Protein AF-A0A374W7T8-F1 (afdb_monomer_lite)

Secondary structure (DSSP, 8-state):
-EEEEEE--TTS--EEEEEEEESSGGG-EEEEEEEETTEEEEEEEEEEPHHHHHHHHHHHHHHHH-TTGGGS--TTS---S------

Foldseek 3Di:
DKDKDWDDDPPQFIKIWMWDWDDDDPPIWIKIWIATPVDPVRIDIDTDDPVVVVLVVVVVVCCVVPVCCVVVDDPPPPSDDPDDPPD

Sequence (87 aa):
MEILFRKETGNTKSVFLTIKSSGMDKNAKTYISTGTFSDQNSIKSYELSLLEIRQLAYIFNKIANEPDFLVHFDSTSELFEEAQVIE

pLDDT: mean 77.13, std 15.43, range [32.31, 91.69]

Radius of gyration: 15.69 Å; chains: 1; bounding box: 38×34×36 Å

Structure (mmCIF, N/CA/C/O backbone):
data_AF-A0A374W7T8-F1
#
_entry.id   AF-A0A374W7T8-F1
#
loop_
_atom_site.group_PDB
_atom_site.id
_atom_site.type_symbol
_atom_site.label_atom_id
_atom_site.label_alt_id
_atom_site.label_comp_id
_atom_site.label_asym_id
_atom_site.label_entity_id
_atom_site.label_seq_id
_atom_site.pdbx_PDB_ins_code
_atom_site.Cartn_x
_atom_site.Cartn_y
_atom_site.Cartn_z
_atom_site.occupancy
_atom_site.B_iso_or_equiv
_atom_site.auth_seq_id
_atom_site.auth_comp_id
_atom_site.auth_asym_id
_atom_site.auth_atom_id
_atom_site.pdbx_PDB_model_num
ATOM 1 N N . MET A 1 1 ? -4.093 9.461 -11.078 1.00 74.94 1 MET A N 1
ATOM 2 C CA . MET A 1 1 ? -5.012 8.298 -11.052 1.00 74.94 1 MET A CA 1
ATOM 3 C C . MET A 1 1 ? -5.186 7.861 -9.605 1.00 74.94 1 MET A C 1
ATOM 5 O O . MET A 1 1 ? -4.217 7.952 -8.854 1.00 74.94 1 MET A O 1
ATOM 9 N N . GLU A 1 2 ? -6.387 7.444 -9.209 1.00 83.25 2 GLU A N 1
ATOM 10 C CA . GLU A 1 2 ? -6.698 6.993 -7.847 1.00 83.25 2 GLU A CA 1
ATOM 11 C C . GLU A 1 2 ? -7.570 5.736 -7.901 1.00 83.25 2 GLU A C 1
ATOM 13 O O . GLU A 1 2 ? -8.483 5.656 -8.722 1.00 83.25 2 GLU A O 1
ATOM 18 N N . ILE A 1 3 ? -7.266 4.764 -7.040 1.00 82.88 3 ILE A N 1
ATOM 19 C CA . ILE A 1 3 ? -8.045 3.536 -6.858 1.00 82.88 3 ILE A CA 1
ATOM 20 C C . ILE A 1 3 ? -8.465 3.467 -5.390 1.00 82.88 3 ILE A C 1
ATOM 22 O O . ILE A 1 3 ? -7.626 3.629 -4.503 1.00 82.88 3 ILE A O 1
ATOM 26 N N . LEU A 1 4 ? -9.753 3.219 -5.143 1.00 84.38 4 LEU A N 1
ATOM 27 C CA . LEU A 1 4 ? -10.352 3.126 -3.813 1.00 84.38 4 LEU A CA 1
ATOM 28 C C . LEU A 1 4 ? -10.931 1.726 -3.596 1.00 84.38 4 LEU A C 1
ATOM 30 O O . LEU A 1 4 ? -11.832 1.298 -4.315 1.00 84.38 4 LEU A O 1
ATOM 34 N N . PHE A 1 5 ? -10.471 1.062 -2.543 1.00 84.31 5 PHE A N 1
ATOM 35 C CA . PHE A 1 5 ? -11.054 -0.163 -2.019 1.00 84.31 5 PHE A CA 1
ATOM 36 C C . PHE A 1 5 ? -11.795 0.158 -0.727 1.00 84.31 5 PHE A C 1
ATOM 38 O O . PHE A 1 5 ? -11.246 0.794 0.175 1.00 84.31 5 PHE A O 1
ATOM 45 N N . ARG A 1 6 ? -13.043 -0.297 -0.618 1.00 83.81 6 ARG A N 1
ATOM 46 C CA . ARG A 1 6 ? -13.877 -0.111 0.571 1.00 83.81 6 ARG A CA 1
ATOM 47 C C . ARG A 1 6 ? -14.349 -1.460 1.085 1.00 83.81 6 ARG A C 1
ATOM 49 O O . ARG A 1 6 ? -14.865 -2.271 0.322 1.00 83.81 6 ARG A O 1
ATOM 56 N N . LYS A 1 7 ? -14.230 -1.656 2.396 1.00 82.69 7 LYS A N 1
ATOM 57 C CA . LYS A 1 7 ? -14.841 -2.771 3.116 1.00 82.69 7 LYS A CA 1
ATOM 58 C C . LYS A 1 7 ? -15.849 -2.220 4.112 1.00 82.69 7 LYS A C 1
ATOM 60 O O . LYS A 1 7 ? -15.495 -1.453 5.010 1.00 82.69 7 LYS A O 1
ATOM 65 N N . GLU A 1 8 ? -17.106 -2.614 3.958 1.00 79.00 8 GLU A N 1
ATOM 66 C CA . GLU A 1 8 ? -18.113 -2.345 4.978 1.00 79.00 8 GLU A CA 1
ATOM 67 C C . GLU A 1 8 ? -17.870 -3.253 6.185 1.00 79.00 8 GLU A C 1
ATOM 69 O O . GLU A 1 8 ? -17.626 -4.453 6.047 1.00 79.00 8 GLU A O 1
ATOM 74 N N . THR A 1 9 ? -17.895 -2.667 7.380 1.00 71.75 9 THR A N 1
ATOM 75 C CA . THR A 1 9 ? -17.891 -3.425 8.635 1.00 71.75 9 THR A CA 1
ATOM 76 C C . THR A 1 9 ? -19.204 -3.153 9.360 1.00 71.75 9 THR A C 1
ATOM 78 O O . THR A 1 9 ? -19.749 -2.052 9.257 1.00 71.75 9 THR A O 1
ATOM 81 N N . GLY A 1 10 ? -19.731 -4.156 10.069 1.00 64.31 10 GLY A N 1
ATOM 82 C CA . GLY A 1 10 ? -21.113 -4.183 10.573 1.00 64.31 10 GLY A CA 1
ATOM 83 C C . GLY A 1 10 ? -21.542 -3.049 11.517 1.00 64.31 10 GLY A C 1
ATOM 84 O O . GLY A 1 10 ? -22.718 -2.967 11.835 1.00 64.31 10 GLY A O 1
ATOM 85 N N . ASN A 1 11 ? -20.639 -2.151 11.927 1.00 58.38 11 ASN A N 1
ATOM 86 C CA . ASN A 1 11 ? -20.918 -1.055 12.862 1.00 58.38 11 ASN A CA 1
ATOM 87 C C . ASN A 1 11 ? -20.722 0.341 12.247 1.00 58.38 11 ASN A C 1
ATOM 89 O O . ASN A 1 11 ? -20.133 1.211 12.882 1.00 58.38 11 ASN A O 1
ATOM 93 N N . THR A 1 12 ? -21.175 0.591 11.012 1.00 56.22 12 THR A N 1
ATOM 94 C CA . THR A 1 12 ? -21.066 1.889 10.285 1.00 56.22 12 THR A CA 1
ATOM 95 C C . THR A 1 12 ? -19.641 2.389 9.997 1.00 56.22 12 THR A C 1
ATOM 97 O O . THR A 1 12 ? -19.448 3.309 9.202 1.00 56.22 12 THR A O 1
ATOM 100 N N . LYS A 1 13 ? -18.614 1.739 10.550 1.00 63.56 13 LYS A N 1
ATOM 101 C CA . LYS A 1 13 ? -17.204 2.017 10.273 1.00 63.56 13 LYS A CA 1
ATOM 102 C C . LYS A 1 13 ? -16.806 1.338 8.969 1.00 63.56 13 LYS A C 1
ATOM 104 O O . LYS A 1 13 ? -16.385 0.187 8.947 1.00 63.56 13 LYS A O 1
ATOM 109 N N . SER A 1 14 ? -16.964 2.031 7.853 1.00 74.69 14 SER A N 1
ATOM 110 C CA . SER A 1 14 ? -16.365 1.564 6.602 1.00 74.69 14 SER A CA 1
ATOM 111 C C . SER A 1 14 ? -14.860 1.813 6.649 1.00 74.69 14 SER A C 1
ATOM 113 O O . SER A 1 14 ? -14.444 2.945 6.900 1.00 74.69 14 SER A O 1
ATOM 115 N N . VAL A 1 15 ? -14.061 0.772 6.422 1.00 84.12 15 VAL A N 1
ATOM 116 C CA . VAL A 1 15 ? -12.604 0.891 6.269 1.00 84.12 15 VAL A CA 1
ATOM 117 C C . VAL A 1 15 ? -12.297 1.069 4.790 1.00 84.12 15 VAL A C 1
ATOM 119 O O . VAL A 1 15 ? -12.951 0.451 3.941 1.00 84.12 15 VAL A O 1
ATOM 122 N N . PHE A 1 16 ? -11.311 1.899 4.477 1.00 88.06 16 PHE A N 1
ATOM 123 C CA . PHE A 1 16 ? -10.815 2.046 3.119 1.00 88.06 16 PHE A CA 1
ATOM 124 C C . PHE A 1 16 ? -9.320 1.787 3.001 1.00 88.06 16 PHE A C 1
ATOM 126 O O . PHE A 1 16 ? -8.564 1.912 3.967 1.00 88.06 16 PHE A O 1
ATOM 133 N N . LEU A 1 17 ? -8.923 1.470 1.775 1.00 88.38 17 LEU A N 1
ATOM 134 C CA . LEU A 1 17 ? -7.559 1.523 1.281 1.00 88.38 17 LEU A CA 1
ATOM 135 C C . LEU A 1 17 ? -7.584 2.305 -0.037 1.00 88.38 17 LEU A C 1
ATOM 137 O O . LEU A 1 17 ? -8.381 1.983 -0.916 1.00 88.38 17 LEU A O 1
ATOM 141 N N . THR A 1 18 ? -6.743 3.321 -0.189 1.00 89.62 18 THR A N 1
ATOM 142 C CA . THR A 1 18 ? -6.570 4.039 -1.456 1.00 89.62 18 THR A CA 1
ATOM 143 C C . THR A 1 18 ? -5.135 3.945 -1.926 1.00 89.62 18 THR A C 1
ATOM 145 O O . THR A 1 18 ? -4.211 3.931 -1.114 1.00 89.62 18 THR A O 1
ATOM 148 N N . ILE A 1 19 ? -4.954 3.899 -3.243 1.00 89.50 19 ILE A N 1
ATOM 149 C CA . ILE A 1 19 ? -3.656 4.086 -3.883 1.00 89.50 19 ILE A CA 1
ATOM 150 C C . ILE A 1 19 ? -3.796 5.263 -4.838 1.00 89.50 19 ILE A C 1
ATOM 152 O O . ILE A 1 19 ? -4.614 5.233 -5.763 1.00 89.50 19 ILE A O 1
ATOM 156 N N . LYS A 1 20 ? -3.010 6.313 -4.605 1.00 90.38 20 LYS A N 1
ATOM 157 C CA . LYS A 1 20 ? -3.046 7.548 -5.387 1.00 90.38 20 LYS A CA 1
ATOM 158 C C . LYS A 1 20 ? -1.654 7.900 -5.868 1.00 90.38 20 LYS A C 1
ATOM 160 O O . LYS A 1 20 ? -0.734 8.003 -5.067 1.00 90.38 20 LYS A O 1
ATOM 165 N N . SER A 1 21 ? -1.526 8.152 -7.165 1.00 87.44 21 SER A N 1
ATOM 166 C CA . SER A 1 21 ? -0.309 8.727 -7.735 1.00 87.44 21 SER A CA 1
ATOM 167 C C . SER A 1 21 ? -0.526 10.207 -8.054 1.00 87.44 21 SER A C 1
ATOM 169 O O . SER A 1 21 ? -1.537 10.569 -8.671 1.00 87.44 21 SER A O 1
ATOM 171 N N . SER A 1 22 ? 0.393 11.058 -7.598 1.00 85.31 22 SER A N 1
ATOM 172 C CA . SER A 1 22 ? 0.389 12.510 -7.791 1.00 85.31 22 SER A CA 1
ATOM 173 C C . SER A 1 22 ? 1.681 12.981 -8.452 1.00 85.31 22 SER A C 1
ATOM 175 O O . SER A 1 22 ? 2.764 12.586 -8.026 1.00 85.31 22 SER A O 1
ATOM 177 N N . GLY A 1 23 ? 1.567 13.874 -9.433 1.00 76.81 23 GLY A N 1
ATOM 178 C CA . GLY A 1 23 ? 2.690 14.368 -10.233 1.00 76.81 23 GLY A CA 1
ATOM 179 C C . GLY A 1 23 ? 2.611 13.892 -11.683 1.00 76.81 23 GLY A C 1
ATOM 180 O O . GLY A 1 23 ? 1.738 13.101 -12.037 1.00 76.81 23 GLY A O 1
ATOM 181 N N . MET A 1 24 ? 3.508 14.411 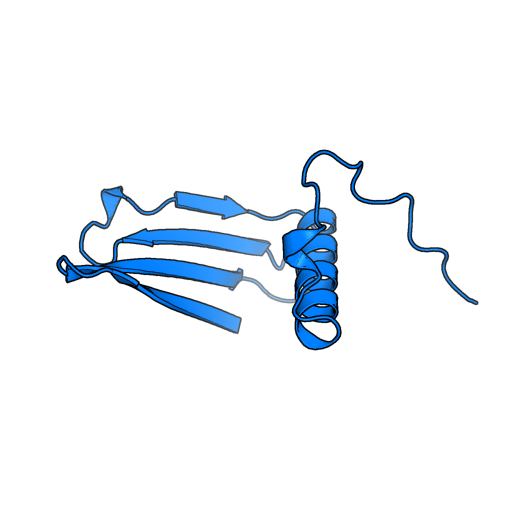-12.521 1.00 70.81 24 MET A N 1
ATOM 182 C CA . MET A 1 24 ? 3.688 13.975 -13.907 1.00 70.81 24 MET A CA 1
ATOM 183 C C . MET A 1 24 ? 5.082 13.357 -14.067 1.00 70.81 24 MET A C 1
ATOM 185 O O . MET A 1 24 ? 6.050 13.814 -13.451 1.00 70.81 24 MET A O 1
ATOM 189 N N . ASP A 1 25 ? 5.164 12.310 -14.884 1.00 72.06 25 ASP A N 1
ATOM 190 C CA . ASP A 1 25 ? 6.396 11.655 -15.326 1.00 72.06 25 ASP A CA 1
ATOM 191 C C . ASP A 1 25 ? 7.341 11.225 -14.184 1.00 72.06 25 ASP A C 1
ATOM 193 O O . ASP A 1 25 ? 6.950 10.503 -13.267 1.00 72.06 25 ASP A O 1
ATOM 197 N N . LYS A 1 26 ? 8.610 11.647 -14.239 1.00 68.31 26 LYS A N 1
ATOM 198 C CA . LYS A 1 26 ? 9.704 11.171 -13.374 1.00 68.31 26 LYS A CA 1
ATOM 199 C C . LYS A 1 26 ? 9.579 11.586 -11.903 1.00 68.31 26 LYS A C 1
ATOM 201 O O . LYS A 1 26 ? 10.299 11.045 -11.073 1.00 68.31 26 LYS A O 1
ATOM 206 N N . ASN A 1 27 ? 8.675 12.515 -11.587 1.00 78.38 27 ASN A N 1
ATOM 207 C CA . ASN A 1 27 ? 8.451 13.023 -10.229 1.00 78.38 27 ASN A CA 1
ATOM 208 C C . ASN A 1 27 ? 7.130 12.524 -9.624 1.00 78.38 27 ASN A C 1
ATOM 210 O O . ASN A 1 27 ? 6.684 13.054 -8.603 1.00 78.38 27 ASN A O 1
ATOM 214 N N . ALA A 1 28 ? 6.470 11.555 -10.264 1.00 83.88 28 ALA A N 1
ATOM 215 C CA . ALA A 1 28 ? 5.250 10.973 -9.734 1.00 83.88 28 ALA A CA 1
ATOM 216 C C . ALA A 1 28 ? 5.530 10.272 -8.395 1.00 83.88 28 ALA A C 1
ATOM 218 O O . ALA A 1 28 ? 6.350 9.360 -8.307 1.00 83.88 28 ALA A O 1
ATOM 219 N N . LYS A 1 29 ? 4.820 10.700 -7.353 1.00 89.62 29 LYS A N 1
ATOM 220 C CA . LYS A 1 29 ? 4.826 10.083 -6.025 1.00 89.62 29 LYS A CA 1
ATOM 221 C C . LYS A 1 29 ? 3.560 9.269 -5.860 1.00 89.62 29 LYS A C 1
ATOM 223 O O . LYS A 1 29 ? 2.475 9.745 -6.201 1.00 89.62 29 LYS A O 1
ATOM 228 N N . THR A 1 30 ? 3.691 8.058 -5.339 1.00 90.75 30 THR A N 1
ATOM 229 C CA . THR A 1 30 ? 2.549 7.173 -5.105 1.00 90.75 30 THR A CA 1
ATOM 230 C C . THR A 1 30 ? 2.358 6.987 -3.616 1.00 90.75 30 THR A C 1
ATOM 232 O O . THR A 1 30 ? 3.316 6.747 -2.893 1.00 90.75 30 THR A O 1
ATOM 235 N N . TYR A 1 31 ? 1.115 7.098 -3.168 1.00 91.69 31 TYR A N 1
ATOM 236 C CA . TYR A 1 31 ? 0.734 6.986 -1.772 1.00 91.69 31 TYR A CA 1
ATOM 237 C C . TYR A 1 31 ? -0.263 5.856 -1.599 1.00 91.69 31 TYR A C 1
ATOM 239 O O . TYR A 1 31 ? -1.219 5.759 -2.374 1.00 91.69 31 TYR A O 1
ATOM 247 N N . ILE A 1 32 ? -0.069 5.055 -0.555 1.00 90.44 32 ILE A N 1
ATOM 248 C CA . ILE A 1 32 ? -1.079 4.131 -0.046 1.00 90.44 32 ILE A CA 1
ATOM 249 C C . ILE A 1 32 ? -1.666 4.706 1.239 1.00 90.44 32 ILE A C 1
ATOM 251 O O . ILE A 1 32 ? -0.934 5.112 2.141 1.00 90.44 32 ILE A O 1
ATOM 255 N N . SER A 1 33 ? -2.992 4.785 1.314 1.00 89.50 33 SER A N 1
ATOM 256 C CA . SER A 1 33 ? -3.681 5.365 2.467 1.00 89.50 33 SER A CA 1
ATOM 257 C C . SER A 1 33 ? -4.758 4.436 2.988 1.00 89.50 33 SER A C 1
ATOM 259 O O . SER A 1 33 ? -5.478 3.831 2.205 1.00 89.50 33 SER A O 1
ATOM 261 N N . THR A 1 34 ? -4.915 4.346 4.302 1.00 90.25 34 THR A N 1
ATOM 262 C CA . THR A 1 34 ? -5.979 3.565 4.934 1.00 90.25 34 THR A CA 1
ATOM 263 C C . THR A 1 34 ? -6.583 4.318 6.106 1.00 90.25 34 THR A C 1
ATOM 265 O O . THR A 1 34 ? -5.916 5.134 6.737 1.00 90.25 34 THR A O 1
ATOM 268 N N . GLY A 1 35 ? -7.850 4.059 6.400 1.00 87.38 35 GLY A N 1
ATOM 269 C CA . GLY A 1 35 ? -8.545 4.678 7.518 1.00 87.38 35 GLY A CA 1
ATOM 270 C C . GLY A 1 35 ? -10.002 4.249 7.577 1.00 87.38 35 GLY A C 1
ATOM 271 O O . GLY A 1 35 ? -10.443 3.359 6.845 1.00 87.38 35 GLY A O 1
ATOM 272 N N . THR A 1 36 ? -10.760 4.903 8.448 1.00 86.56 36 THR A N 1
ATOM 273 C CA . THR A 1 36 ? -12.215 4.774 8.514 1.00 86.56 36 THR A CA 1
ATOM 274 C C . THR A 1 36 ? -12.878 6.018 7.934 1.00 86.56 36 THR A C 1
ATOM 276 O O . THR A 1 36 ? -12.458 7.138 8.207 1.00 86.56 36 THR A O 1
ATOM 279 N N . PHE A 1 37 ? -13.940 5.841 7.147 1.00 79.06 37 PHE A N 1
ATOM 280 C CA . PHE A 1 37 ? -14.672 6.972 6.557 1.00 79.06 37 PHE A CA 1
ATOM 281 C C . PHE A 1 37 ? -15.317 7.891 7.604 1.00 79.06 37 PHE A C 1
ATOM 283 O O . PHE A 1 37 ? -15.547 9.065 7.336 1.00 79.06 37 PHE A O 1
ATOM 290 N N . SER A 1 38 ? -15.626 7.352 8.784 1.00 81.75 38 SER A N 1
ATOM 291 C CA . SER A 1 38 ? -16.277 8.074 9.877 1.00 81.75 38 SER A CA 1
ATOM 292 C C . SER A 1 38 ? -15.317 8.893 10.747 1.00 81.75 38 SER A C 1
ATOM 294 O O . SER A 1 38 ? -15.788 9.635 11.602 1.00 81.75 38 SER A O 1
ATOM 296 N N . ASP A 1 39 ? -13.998 8.740 10.587 1.00 81.88 39 ASP A N 1
ATOM 297 C CA . ASP A 1 39 ? -12.999 9.408 11.427 1.00 81.88 39 ASP A CA 1
ATOM 298 C C . ASP A 1 39 ? -11.755 9.792 10.614 1.00 81.88 39 ASP A C 1
ATOM 300 O O . ASP A 1 39 ? -10.910 8.953 10.299 1.00 81.88 39 ASP A O 1
ATOM 304 N N . GLN A 1 40 ? -11.610 11.082 10.309 1.00 77.69 40 GLN A N 1
ATOM 305 C CA . GLN A 1 40 ? -10.456 11.595 9.567 1.00 77.69 40 GLN A CA 1
ATOM 306 C C . GLN A 1 40 ? -9.130 11.419 10.316 1.00 77.69 40 GLN A C 1
ATOM 308 O O . GLN A 1 40 ? -8.096 11.240 9.676 1.00 77.69 40 GLN A O 1
ATOM 313 N N . ASN A 1 41 ? -9.142 11.396 11.652 1.00 84.56 41 ASN A N 1
ATOM 314 C CA . ASN A 1 41 ? -7.922 11.206 12.443 1.00 84.56 41 ASN A CA 1
ATOM 315 C C . ASN A 1 41 ? -7.398 9.765 12.359 1.00 84.56 41 ASN A C 1
ATOM 317 O O . ASN A 1 41 ? -6.252 9.498 12.713 1.00 84.56 41 ASN A O 1
ATOM 321 N N . SER A 1 42 ? -8.219 8.834 11.867 1.00 84.25 42 SER A N 1
ATOM 322 C CA . SER A 1 42 ? -7.810 7.451 11.624 1.00 84.25 42 SER A CA 1
ATOM 323 C C . SER A 1 42 ? -7.025 7.261 10.321 1.00 84.25 42 SER A C 1
ATOM 325 O O . SER A 1 42 ? -6.502 6.169 10.089 1.00 84.25 42 SER A O 1
ATOM 327 N N . ILE A 1 43 ? -6.942 8.289 9.467 1.00 88.19 43 ILE A N 1
ATOM 328 C CA . ILE A 1 43 ? -6.292 8.191 8.159 1.00 88.19 43 ILE A CA 1
ATOM 329 C C . ILE A 1 43 ? -4.774 8.135 8.337 1.00 88.19 43 ILE A C 1
ATOM 331 O O . ILE A 1 43 ? -4.147 9.067 8.835 1.00 88.19 43 ILE A O 1
ATOM 335 N N . LYS A 1 44 ? -4.177 7.045 7.864 1.00 88.06 44 LYS A N 1
ATOM 336 C CA . LYS A 1 44 ? -2.731 6.865 7.729 1.00 88.06 44 LYS A CA 1
ATOM 337 C C . LYS A 1 44 ? -2.383 6.837 6.251 1.00 88.06 44 LYS A C 1
ATOM 339 O O . LYS A 1 44 ? -3.062 6.160 5.484 1.00 88.06 44 LYS A O 1
ATOM 344 N N . SER A 1 45 ? -1.336 7.554 5.861 1.00 89.88 45 SER A N 1
ATOM 345 C CA . SER A 1 45 ? -0.861 7.615 4.480 1.00 89.88 45 SER A CA 1
ATOM 346 C C . SER A 1 45 ? 0.650 7.448 4.444 1.00 89.88 45 SER A C 1
ATOM 348 O O . SER A 1 45 ? 1.353 8.037 5.266 1.00 89.88 45 SER A O 1
ATOM 350 N N . TYR A 1 46 ? 1.132 6.644 3.502 1.00 91.31 46 TYR A N 1
ATOM 351 C CA . TYR A 1 46 ? 2.544 6.326 3.331 1.00 91.31 46 TYR A CA 1
ATOM 352 C C . TYR A 1 46 ? 2.935 6.534 1.871 1.00 91.31 46 TYR A C 1
ATOM 354 O O . TYR A 1 46 ? 2.234 6.071 0.970 1.00 91.31 46 TYR A O 1
ATOM 362 N N . GLU A 1 47 ? 4.038 7.248 1.642 1.00 91.62 47 GLU A N 1
ATOM 363 C CA . GLU A 1 47 ? 4.658 7.332 0.318 1.00 91.62 47 GLU A CA 1
ATOM 364 C C . GLU A 1 47 ? 5.348 6.001 0.018 1.00 91.62 47 GLU A C 1
ATOM 366 O O . GLU A 1 47 ? 6.100 5.499 0.849 1.00 91.62 47 GLU A O 1
ATOM 371 N N . LEU A 1 48 ? 5.081 5.442 -1.156 1.00 89.06 48 LEU A N 1
ATOM 372 C CA . LEU A 1 48 ? 5.682 4.204 -1.623 1.00 89.06 48 LEU A CA 1
ATOM 373 C C . LEU A 1 48 ? 6.919 4.498 -2.467 1.00 89.06 48 LEU A C 1
ATOM 375 O O . LEU A 1 48 ? 6.888 5.325 -3.384 1.00 89.06 48 LEU A O 1
ATOM 379 N N . SER A 1 49 ? 7.982 3.750 -2.209 1.00 88.88 49 SER A N 1
ATOM 380 C CA . SER A 1 49 ? 9.136 3.650 -3.092 1.00 88.88 49 SER A CA 1
ATOM 381 C C . SER A 1 49 ? 8.790 2.903 -4.384 1.00 88.88 49 SER A C 1
ATOM 383 O O . SER A 1 49 ? 7.810 2.161 -4.477 1.00 88.88 49 SER A O 1
ATOM 385 N N . LEU A 1 50 ? 9.643 3.046 -5.402 1.00 85.00 50 LEU A N 1
ATOM 386 C CA . LEU A 1 50 ? 9.485 2.311 -6.660 1.00 85.00 50 LEU A CA 1
ATOM 387 C C . LEU A 1 50 ? 9.489 0.787 -6.453 1.00 85.00 50 LEU A C 1
ATOM 389 O O . LEU A 1 50 ? 8.767 0.077 -7.152 1.00 85.00 50 LEU A O 1
ATOM 393 N N . LEU A 1 51 ? 10.283 0.291 -5.498 1.00 86.19 51 LEU A N 1
ATOM 394 C CA . LEU A 1 51 ? 10.344 -1.130 -5.165 1.00 86.19 51 LEU A CA 1
ATOM 395 C C . LEU A 1 51 ? 9.004 -1.618 -4.601 1.00 86.19 51 LEU A C 1
ATOM 397 O O . LEU A 1 51 ? 8.457 -2.599 -5.099 1.00 86.19 51 LEU A O 1
ATOM 401 N N . GLU A 1 52 ? 8.431 -0.893 -3.640 1.00 87.50 52 GLU A N 1
ATOM 402 C CA . GLU A 1 52 ? 7.136 -1.242 -3.040 1.00 87.50 52 GLU A CA 1
ATOM 403 C C . GLU A 1 52 ? 5.993 -1.176 -4.062 1.00 87.50 52 GLU A C 1
ATOM 405 O O . GLU A 1 52 ? 5.105 -2.028 -4.063 1.00 87.50 52 GLU A O 1
ATOM 410 N N . ILE A 1 53 ? 6.031 -0.218 -4.997 1.00 86.94 53 ILE A N 1
ATOM 411 C CA . ILE A 1 53 ? 5.066 -0.151 -6.107 1.00 86.94 53 ILE A CA 1
ATOM 412 C C . ILE A 1 53 ? 5.150 -1.416 -6.975 1.00 86.94 53 ILE A C 1
ATOM 414 O O . ILE A 1 53 ? 4.117 -1.990 -7.327 1.00 86.94 53 ILE A O 1
ATOM 418 N N . ARG A 1 54 ? 6.363 -1.873 -7.315 1.00 87.00 54 ARG A N 1
ATOM 419 C CA . ARG A 1 54 ? 6.564 -3.105 -8.100 1.00 87.00 54 ARG A CA 1
ATOM 420 C C . ARG A 1 54 ? 6.080 -4.341 -7.343 1.00 87.00 54 ARG A C 1
ATOM 422 O O . ARG A 1 54 ? 5.417 -5.189 -7.937 1.00 87.00 54 ARG A O 1
ATOM 429 N N . GLN A 1 55 ? 6.352 -4.417 -6.043 1.00 84.56 55 GLN A N 1
ATOM 430 C CA . GLN A 1 55 ? 5.885 -5.509 -5.185 1.00 84.56 55 GLN A CA 1
ATOM 431 C C . GLN A 1 55 ? 4.353 -5.560 -5.120 1.00 84.56 55 GLN A C 1
ATOM 433 O O . GLN A 1 55 ? 3.769 -6.627 -5.293 1.00 84.56 55 GLN A O 1
ATOM 438 N N . LEU A 1 56 ? 3.683 -4.413 -4.962 1.00 85.94 56 LEU A N 1
ATOM 439 C CA . LEU A 1 56 ? 2.219 -4.344 -4.992 1.00 85.94 56 LEU A CA 1
ATOM 440 C C . LEU A 1 56 ? 1.643 -4.789 -6.339 1.00 85.94 56 LEU A C 1
ATOM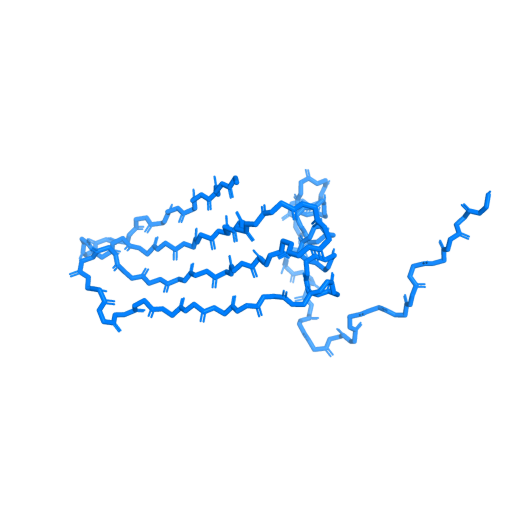 442 O O . LEU A 1 56 ? 0.674 -5.546 -6.368 1.00 85.94 56 LEU A O 1
ATOM 446 N N . ALA A 1 57 ? 2.241 -4.356 -7.453 1.00 86.62 57 ALA A N 1
ATOM 447 C CA . ALA A 1 57 ? 1.815 -4.780 -8.785 1.00 86.62 57 ALA A CA 1
ATOM 448 C C . ALA A 1 57 ? 1.936 -6.303 -8.962 1.00 86.62 57 ALA A C 1
ATOM 450 O O . ALA A 1 57 ? 1.020 -6.937 -9.486 1.00 86.62 57 ALA A O 1
ATOM 451 N N . TYR A 1 58 ? 3.028 -6.897 -8.472 1.00 85.44 58 TYR A N 1
ATOM 452 C CA . TYR A 1 58 ? 3.220 -8.345 -8.478 1.00 85.44 58 TYR A CA 1
ATOM 453 C C . TYR A 1 58 ? 2.163 -9.070 -7.641 1.00 85.44 58 TYR A C 1
ATOM 455 O O . TYR A 1 58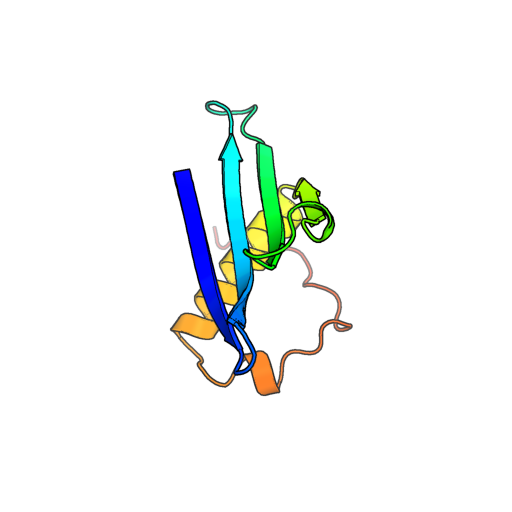 ? 1.536 -10.003 -8.139 1.00 85.44 58 TYR A O 1
ATOM 463 N N . ILE A 1 59 ? 1.918 -8.620 -6.406 1.00 84.81 59 ILE A N 1
ATOM 464 C CA . ILE A 1 59 ? 0.907 -9.211 -5.519 1.00 84.81 59 ILE A CA 1
ATOM 465 C C . ILE A 1 59 ? -0.475 -9.160 -6.177 1.00 84.81 59 ILE A C 1
ATOM 467 O O . ILE A 1 59 ? -1.169 -10.174 -6.211 1.00 84.81 59 ILE A O 1
ATOM 471 N N . PHE A 1 60 ? -0.870 -8.023 -6.757 1.00 85.12 60 PHE A N 1
ATOM 472 C CA . PHE A 1 60 ? -2.155 -7.922 -7.453 1.00 85.12 60 PHE A CA 1
ATOM 473 C C . PHE A 1 60 ? -2.236 -8.833 -8.675 1.00 85.12 60 PHE A C 1
ATOM 475 O O . PHE A 1 60 ? -3.261 -9.484 -8.872 1.00 85.12 60 PHE A O 1
ATOM 482 N N . ASN A 1 61 ? -1.165 -8.927 -9.466 1.00 86.88 61 ASN A N 1
ATOM 483 C CA . ASN A 1 61 ? -1.118 -9.855 -10.591 1.00 86.88 61 ASN A CA 1
ATOM 484 C C . ASN A 1 61 ? -1.233 -11.312 -10.120 1.00 86.88 61 ASN A C 1
ATOM 486 O O . ASN A 1 61 ? -1.959 -12.097 -10.725 1.00 86.88 61 ASN A O 1
ATOM 490 N N . LYS A 1 62 ? -0.564 -11.674 -9.023 1.00 87.19 62 LYS A N 1
ATOM 491 C CA . LYS A 1 62 ? -0.662 -13.010 -8.440 1.00 87.19 62 LYS A CA 1
ATOM 492 C C . LYS A 1 62 ? -2.067 -13.314 -7.953 1.00 87.19 62 LYS A C 1
ATOM 494 O O . LYS A 1 62 ? -2.626 -14.303 -8.394 1.00 87.19 62 LYS A O 1
ATOM 499 N N . ILE A 1 63 ? -2.685 -12.433 -7.173 1.00 86.19 63 ILE A N 1
ATOM 500 C CA . ILE A 1 63 ? -4.068 -12.617 -6.700 1.00 86.19 63 ILE A CA 1
ATOM 501 C C . ILE A 1 63 ? -5.053 -12.764 -7.870 1.00 86.19 63 ILE A C 1
ATOM 503 O O . ILE A 1 63 ? -5.986 -13.558 -7.790 1.00 86.19 63 ILE A O 1
ATOM 507 N N . ALA A 1 64 ? -4.854 -12.018 -8.961 1.00 85.94 64 ALA A N 1
ATOM 508 C CA . ALA A 1 64 ? -5.731 -12.082 -10.127 1.00 85.94 64 ALA A CA 1
ATOM 509 C C . ALA A 1 64 ? -5.671 -13.433 -10.865 1.00 85.94 64 ALA A C 1
ATOM 511 O O . ALA A 1 64 ? -6.666 -13.834 -11.465 1.00 85.94 64 ALA A O 1
ATOM 512 N N . ASN A 1 65 ? -4.526 -14.123 -10.826 1.00 87.62 65 ASN A N 1
ATOM 513 C CA . ASN A 1 65 ? -4.306 -15.389 -11.536 1.00 87.62 65 ASN A CA 1
ATOM 514 C C . ASN A 1 65 ? -4.333 -16.622 -10.611 1.00 87.62 65 ASN A C 1
ATOM 516 O O . ASN A 1 65 ? -4.620 -17.728 -11.058 1.00 87.62 65 ASN A O 1
ATOM 520 N N . GLU A 1 66 ? -4.053 -16.433 -9.324 1.00 88.75 66 GLU A N 1
ATOM 521 C CA . GLU A 1 66 ? -3.936 -17.449 -8.278 1.00 88.75 66 GLU A CA 1
ATOM 522 C C . GLU A 1 66 ? -4.700 -16.949 -7.030 1.00 88.75 66 GLU A C 1
ATOM 524 O O . GLU A 1 66 ? -4.101 -16.354 -6.132 1.00 88.75 66 GLU A O 1
ATOM 529 N N . PRO A 1 67 ? -6.028 -17.155 -6.944 1.00 81.19 67 PRO A N 1
ATOM 530 C CA . PRO A 1 67 ? -6.859 -16.587 -5.873 1.00 81.19 67 PRO A CA 1
ATOM 531 C C . PRO A 1 67 ? -6.438 -17.005 -4.454 1.00 81.19 67 PRO A C 1
ATOM 533 O O . PRO A 1 67 ? -6.591 -16.231 -3.510 1.00 81.19 67 PRO A O 1
ATOM 536 N N . ASP A 1 68 ? -5.853 -18.198 -4.317 1.00 85.56 68 ASP A N 1
ATOM 537 C CA . ASP A 1 68 ? -5.382 -18.754 -3.042 1.00 85.56 68 ASP A CA 1
ATOM 538 C C . ASP A 1 68 ? -3.953 -18.313 -2.676 1.00 85.56 68 ASP A C 1
ATOM 540 O O . ASP A 1 68 ? -3.442 -18.675 -1.616 1.00 85.56 68 ASP A O 1
ATOM 544 N N . PHE A 1 69 ? -3.303 -17.495 -3.512 1.00 83.12 69 PHE A N 1
ATOM 545 C CA . PHE A 1 69 ? -1.936 -17.008 -3.299 1.00 83.12 69 PHE A CA 1
ATOM 546 C C . PHE A 1 69 ? -1.731 -16.422 -1.895 1.00 83.12 69 PHE A C 1
ATOM 548 O O . PHE A 1 69 ? -0.745 -16.732 -1.231 1.00 83.12 69 PHE A O 1
ATOM 555 N N . LEU A 1 70 ? -2.691 -15.627 -1.408 1.00 79.00 70 LEU A N 1
ATOM 556 C CA . LEU A 1 70 ? -2.604 -14.979 -0.095 1.00 79.00 70 LEU A CA 1
ATOM 557 C C . LEU A 1 70 ? -2.642 -15.955 1.086 1.00 79.00 70 LEU A C 1
ATOM 559 O O . LEU A 1 70 ? -2.189 -15.596 2.168 1.00 79.00 70 LEU A O 1
ATOM 563 N N . VAL A 1 71 ? -3.163 -17.171 0.904 1.00 78.69 71 VAL A N 1
ATOM 564 C CA . VAL A 1 71 ? -3.204 -18.197 1.961 1.00 78.69 71 VAL A CA 1
ATOM 565 C C . VAL A 1 71 ? -1.804 -18.747 2.240 1.00 78.69 71 VAL A C 1
ATOM 567 O O . VAL A 1 71 ? -1.499 -19.133 3.366 1.00 78.69 71 VAL A O 1
ATOM 570 N N . HIS A 1 72 ? -0.944 -18.748 1.222 1.00 73.88 72 HIS A N 1
ATOM 571 C CA . HIS A 1 72 ? 0.426 -19.255 1.287 1.00 73.88 72 HIS A CA 1
ATOM 572 C C . HIS A 1 72 ? 1.480 -18.140 1.285 1.00 73.88 72 HIS A C 1
ATOM 574 O O . HIS A 1 72 ? 2.676 -18.424 1.292 1.00 73.88 72 HIS A O 1
ATOM 580 N N . PHE A 1 73 ? 1.048 -16.879 1.266 1.00 70.31 73 PHE A N 1
ATOM 581 C CA . PHE A 1 73 ? 1.934 -15.727 1.231 1.00 70.31 73 PHE A CA 1
ATOM 582 C C . PHE A 1 73 ? 2.463 -15.408 2.633 1.00 70.31 73 PHE A C 1
ATOM 584 O O . PHE A 1 73 ? 1.738 -14.884 3.479 1.00 70.31 73 PHE A O 1
ATOM 591 N N . ASP A 1 74 ? 3.740 -15.704 2.871 1.00 67.06 74 ASP A N 1
ATOM 592 C CA . ASP A 1 74 ? 4.441 -15.295 4.086 1.00 67.06 74 ASP A CA 1
ATOM 593 C C . ASP A 1 74 ? 5.113 -13.932 3.871 1.00 67.06 74 ASP A C 1
ATOM 595 O O . ASP A 1 74 ? 6.072 -13.806 3.109 1.00 67.06 74 ASP A O 1
ATOM 599 N N . SER A 1 75 ? 4.634 -12.905 4.578 1.00 60.09 75 SER A N 1
ATOM 600 C CA . SER A 1 75 ? 5.184 -11.544 4.530 1.00 60.09 75 SER A CA 1
ATOM 601 C C . SER A 1 75 ? 6.618 -11.422 5.065 1.00 60.09 75 SER A C 1
ATOM 603 O O . SER A 1 75 ? 7.206 -10.348 4.955 1.00 60.09 75 SER A O 1
ATOM 605 N N . THR A 1 76 ? 7.154 -12.475 5.692 1.00 57.56 76 THR A N 1
ATOM 606 C CA . THR A 1 76 ? 8.530 -12.534 6.211 1.00 57.56 76 THR A CA 1
ATOM 607 C C . THR A 1 76 ? 9.506 -13.242 5.274 1.00 57.56 76 THR A C 1
ATOM 609 O O . THR A 1 76 ? 10.715 -13.132 5.473 1.00 57.56 76 THR A O 1
ATOM 612 N N . SER A 1 77 ? 9.005 -13.920 4.235 1.00 54.66 77 SER A N 1
ATOM 613 C CA . SER A 1 77 ? 9.853 -14.412 3.153 1.00 54.66 77 SER A CA 1
ATOM 614 C C . SER A 1 77 ? 10.390 -13.208 2.377 1.00 54.66 77 SER A C 1
ATOM 616 O O . SER A 1 77 ? 9.618 -12.355 1.938 1.00 54.66 77 SER A O 1
ATOM 618 N N . GLU A 1 78 ? 11.720 -13.080 2.314 1.00 48.81 78 GLU A N 1
ATOM 619 C CA . GLU A 1 78 ? 12.421 -11.992 1.629 1.00 48.81 78 GLU A CA 1
ATOM 620 C C . GLU A 1 78 ? 11.747 -11.721 0.283 1.00 48.81 78 GLU A C 1
ATOM 622 O O . GLU A 1 78 ? 11.585 -12.632 -0.528 1.00 48.81 78 GLU A O 1
ATOM 627 N N . LEU A 1 79 ? 11.285 -10.484 0.080 1.00 49.12 79 LEU A N 1
ATOM 628 C CA . LEU A 1 79 ? 10.595 -10.051 -1.132 1.00 49.12 79 LEU A CA 1
ATOM 629 C C . LEU A 1 79 ? 11.579 -10.086 -2.315 1.00 49.12 79 LEU A C 1
ATOM 631 O O . LEU A 1 79 ? 12.140 -9.056 -2.668 1.00 49.12 79 LEU A O 1
ATOM 635 N N . PHE A 1 80 ? 11.769 -11.301 -2.834 1.00 56.19 80 PHE A N 1
ATOM 636 C CA . PHE A 1 80 ? 12.499 -11.821 -3.990 1.00 56.19 80 PHE A CA 1
ATOM 637 C C . PHE A 1 80 ? 13.677 -11.001 -4.539 1.00 56.19 80 PHE A C 1
ATOM 639 O O . PHE A 1 80 ? 13.531 -9.851 -4.955 1.00 56.19 80 PHE A O 1
ATOM 646 N N . GLU A 1 81 ? 14.823 -11.692 -4.640 1.00 46.84 81 GLU A N 1
ATOM 647 C CA . GLU A 1 81 ? 15.935 -11.36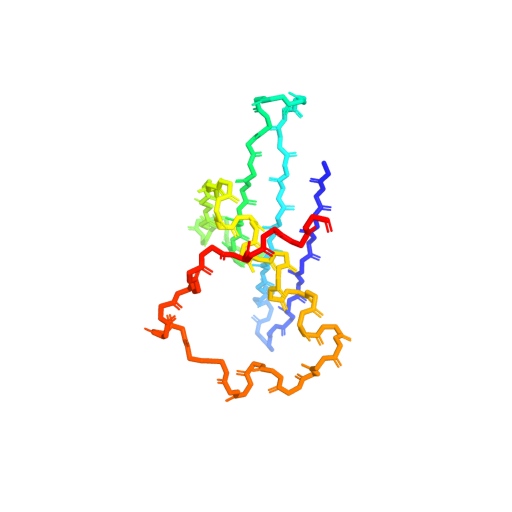8 -5.537 1.00 46.84 81 GLU A CA 1
ATOM 648 C C . GLU A 1 81 ? 15.410 -10.906 -6.902 1.00 46.84 81 GLU A C 1
ATOM 650 O O . GLU A 1 81 ? 14.427 -11.442 -7.420 1.00 46.84 81 GLU A O 1
ATOM 655 N N . GLU A 1 82 ? 16.060 -9.872 -7.438 1.00 38.97 82 GLU A N 1
ATOM 656 C CA . GLU A 1 82 ? 15.764 -9.219 -8.710 1.00 38.97 82 GLU A CA 1
ATOM 657 C C . GLU A 1 82 ? 15.176 -10.192 -9.738 1.00 38.97 82 GLU A C 1
ATOM 659 O O . GLU A 1 82 ? 15.826 -11.154 -10.146 1.00 38.97 82 GLU A O 1
ATOM 664 N N . ALA A 1 83 ? 13.933 -9.939 -10.164 1.00 40.12 83 ALA A N 1
ATOM 665 C CA . ALA A 1 83 ? 13.336 -10.671 -11.270 1.00 40.12 83 ALA A CA 1
ATOM 666 C C . ALA A 1 83 ? 14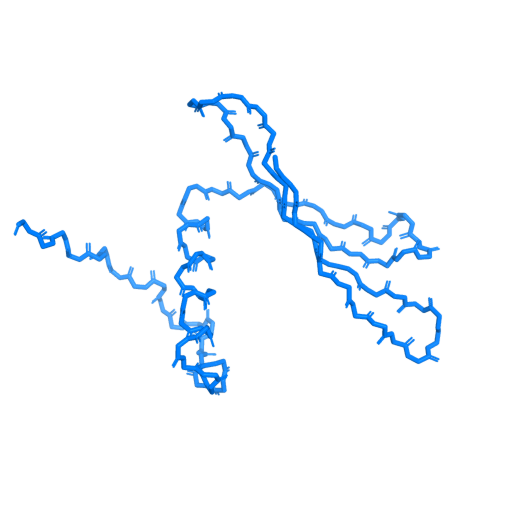.318 -10.647 -12.450 1.00 40.12 83 ALA A C 1
ATOM 668 O O . ALA A 1 83 ? 14.604 -9.572 -12.984 1.00 40.12 83 ALA A O 1
ATOM 669 N N . GLN A 1 84 ? 14.853 -11.820 -12.813 1.00 36.03 84 GLN A N 1
ATOM 670 C CA . GLN A 1 84 ? 15.735 -11.965 -13.963 1.00 36.03 84 GLN A CA 1
ATOM 671 C C . GLN A 1 84 ? 15.057 -11.331 -15.173 1.00 36.03 84 GLN A C 1
ATOM 673 O O . GLN A 1 84 ? 13.958 -11.722 -15.574 1.00 36.03 84 GLN A O 1
ATOM 678 N N . VAL A 1 85 ? 15.727 -10.324 -15.728 1.00 32.31 85 VAL A N 1
ATOM 679 C CA . VAL A 1 85 ? 15.401 -9.767 -17.034 1.00 32.31 85 VAL A CA 1
ATOM 680 C C . VAL A 1 85 ? 15.598 -10.903 -18.030 1.00 32.31 85 VAL A C 1
ATOM 682 O O . VAL A 1 85 ? 16.722 -11.339 -18.259 1.00 32.31 85 VAL A O 1
ATOM 685 N N . ILE A 1 86 ? 14.500 -11.427 -18.568 1.00 37.59 86 ILE A N 1
ATOM 686 C CA . ILE A 1 86 ? 14.566 -12.282 -19.749 1.00 37.59 86 ILE A CA 1
ATOM 687 C C . ILE A 1 86 ? 14.821 -11.325 -20.918 1.00 37.59 86 ILE A C 1
ATOM 689 O O . ILE A 1 86 ? 13.956 -10.499 -21.221 1.00 37.59 86 ILE A O 1
ATOM 693 N N . GLU A 1 87 ? 16.038 -11.381 -21.466 1.00 36.25 87 GLU A N 1
ATOM 694 C CA . GLU A 1 87 ? 16.438 -10.699 -22.709 1.00 36.25 87 GLU A CA 1
ATOM 695 C C . GLU A 1 87 ? 15.636 -11.191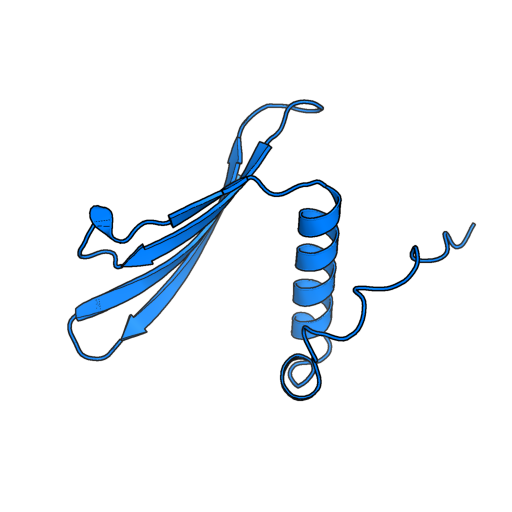 -23.923 1.00 36.25 87 GLU A C 1
ATOM 697 O O . GLU A 1 87 ? 15.353 -12.411 -24.007 1.00 36.25 87 GLU A O 1
#